Protein AF-A0A8V0YAW9-F1 (afdb_monomer)

pLDDT: mean 71.78, std 13.37, range [44.22, 96.0]

Solvent-accessible surface area (backbone atoms only — not comparable to full-atom values): 5745 Å² total; per-residue (Å²): 140,82,85,79,82,73,79,75,78,77,81,74,79,78,83,82,57,73,91,74,62,73,84,94,72,82,90,74,93,83,83,86,83,56,85,61,50,73,75,74,39,69,66,68,57,49,54,54,48,68,70,65,36,86,85,58,69,82,80,73,74,77,82,70,84,69,82,79,78,84,74,91,74,83,84,128

Secondary structure (DSSP, 8-state):
-----------PPPPPPGGG--------------TTTTTS-THHHHHHHHHHGGG----S----------------

Radius of gyration: 21.3 Å; Cα contacts (8 Å, |Δi|>4): 7; chains: 1; bounding box: 36×41×70 Å

Mean predicted aligned error: 15.21 Å

InterPro domains:
  IPR000095 CRIB domain [PF00786] (20-35)
  IPR000095 CRIB domain [PS50108] (21-34)
  IPR036936 CRIB domain superfamily [G3DSA:3.90.810.10] (13-57)
  IPR039056 CDC42 small effector protein [PTHR13502] (8-75)

Organism: Gallus gallus (NCBI:txid9031)

Foldseek 3Di:
DDDDDPPPDPPDDDDDDPVNDDDDDDDDDDDDDDPCNVVVDCPVVVVVLVVPCPPDHPPDDPPPPPPPDDDDDDDD

Sequence (76 aa):
MGNRIGKGRKKRRRRIDRNMIGEPTNFVHTAHVGSGDLFSGMNSVSSIQNQMQSKGGYGGGLSANVQMQLVDTKAG

Structure (mmCIF, N/CA/C/O backbone):
data_AF-A0A8V0YAW9-F1
#
_entry.id   AF-A0A8V0YAW9-F1
#
loop_
_atom_site.group_PDB
_atom_site.id
_atom_site.type_symbol
_atom_site.label_atom_id
_atom_site.label_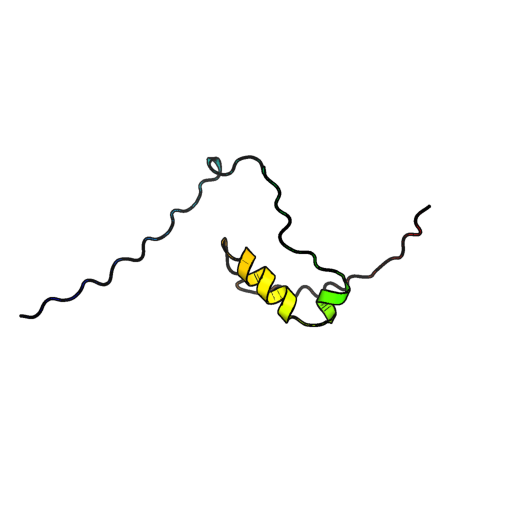alt_id
_atom_site.label_comp_id
_atom_site.label_asym_id
_atom_site.label_entity_id
_atom_site.label_seq_id
_atom_site.pdbx_PDB_ins_code
_atom_site.Cartn_x
_atom_site.Cartn_y
_atom_site.Cartn_z
_atom_site.occupancy
_atom_site.B_iso_or_equiv
_atom_site.auth_seq_id
_atom_site.auth_comp_id
_atom_site.auth_asym_id
_atom_site.auth_atom_id
_atom_site.pdbx_PDB_model_num
ATOM 1 N N . MET A 1 1 ? 19.277 22.210 40.883 1.00 47.88 1 MET A N 1
ATOM 2 C CA . MET A 1 1 ? 18.168 21.271 40.593 1.00 47.88 1 MET A CA 1
ATOM 3 C C . MET A 1 1 ? 17.616 21.611 39.209 1.00 47.88 1 MET A C 1
ATOM 5 O O . MET A 1 1 ? 16.866 22.565 39.089 1.00 47.88 1 MET A O 1
ATOM 9 N N . GLY A 1 2 ? 18.089 20.939 38.152 1.00 48.91 2 GLY A N 1
ATOM 10 C CA . GLY A 1 2 ? 17.735 21.242 36.755 1.00 48.91 2 GLY A CA 1
ATOM 11 C C . GLY A 1 2 ? 16.715 20.247 36.199 1.00 48.91 2 GLY A C 1
ATOM 12 O O . GLY A 1 2 ? 16.874 19.039 36.360 1.00 48.91 2 GLY A O 1
ATOM 13 N N . ASN A 1 3 ? 15.648 20.769 35.599 1.00 44.22 3 ASN A N 1
ATOM 14 C CA . ASN A 1 3 ? 14.415 20.068 35.244 1.00 44.22 3 ASN A CA 1
ATOM 15 C C . ASN A 1 3 ? 14.621 18.997 34.150 1.00 44.22 3 ASN A C 1
ATOM 17 O O . ASN A 1 3 ? 15.148 19.283 33.076 1.00 44.22 3 ASN A O 1
ATOM 21 N N . ARG A 1 4 ? 14.156 17.762 34.391 1.00 57.94 4 ARG A N 1
ATOM 22 C CA . ARG A 1 4 ? 14.145 16.685 33.386 1.00 57.94 4 ARG A CA 1
ATOM 23 C C . ARG A 1 4 ? 12.993 16.911 32.407 1.00 57.94 4 ARG A C 1
ATOM 25 O O . ARG A 1 4 ? 11.831 16.762 32.771 1.00 57.94 4 ARG A O 1
ATOM 32 N N . ILE A 1 5 ? 13.329 17.221 31.159 1.00 61.72 5 ILE A N 1
ATOM 33 C CA . ILE A 1 5 ? 12.417 17.217 30.009 1.00 61.72 5 ILE A CA 1
ATOM 34 C C . ILE A 1 5 ? 11.801 15.816 29.892 1.00 61.72 5 ILE A C 1
ATOM 36 O O . ILE A 1 5 ? 12.473 14.850 29.523 1.00 61.72 5 ILE A O 1
ATOM 40 N N . GLY A 1 6 ? 10.533 15.680 30.277 1.00 59.91 6 GLY A N 1
ATOM 41 C CA . GLY A 1 6 ? 9.805 14.422 30.170 1.00 59.91 6 GLY A CA 1
ATOM 42 C C . GLY A 1 6 ? 9.730 13.993 28.707 1.00 59.91 6 GLY A C 1
ATOM 43 O O . GLY A 1 6 ? 9.132 14.685 27.887 1.00 59.91 6 GLY A O 1
ATOM 44 N N . LYS A 1 7 ? 10.331 12.846 28.367 1.00 65.31 7 LYS A N 1
ATOM 45 C CA . LYS A 1 7 ? 10.140 12.201 27.062 1.00 65.31 7 LYS A CA 1
ATOM 46 C C . LYS A 1 7 ? 8.639 11.982 26.854 1.00 65.31 7 LYS A C 1
ATOM 48 O O . LYS A 1 7 ? 8.042 11.132 27.513 1.00 65.31 7 LYS A O 1
ATOM 53 N N . GLY A 1 8 ? 8.035 12.757 25.952 1.00 65.31 8 GLY A N 1
ATOM 54 C CA . GLY A 1 8 ? 6.625 12.643 25.597 1.00 65.31 8 GLY A CA 1
ATOM 55 C C . GLY A 1 8 ? 6.275 11.197 25.251 1.00 65.31 8 GLY A C 1
ATOM 56 O O . GLY A 1 8 ? 6.888 10.573 24.381 1.00 65.31 8 GLY A O 1
ATOM 57 N N . ARG A 1 9 ? 5.301 10.637 25.969 1.00 70.94 9 ARG A N 1
ATOM 58 C CA . ARG A 1 9 ? 4.805 9.280 25.740 1.00 70.94 9 ARG A CA 1
ATOM 59 C C . ARG A 1 9 ? 4.217 9.224 24.327 1.00 70.94 9 ARG A C 1
ATOM 61 O O . ARG A 1 9 ? 3.174 9.826 24.082 1.00 70.94 9 ARG A O 1
ATOM 68 N N . LYS A 1 10 ? 4.884 8.529 23.394 1.00 73.44 10 LYS A N 1
ATOM 69 C CA . LYS A 1 10 ? 4.407 8.352 22.009 1.00 73.44 10 LYS A CA 1
ATOM 70 C C . LYS A 1 10 ? 2.959 7.856 22.048 1.00 73.44 10 LYS A C 1
ATOM 72 O O . LYS A 1 10 ? 2.692 6.775 22.577 1.00 73.44 10 LYS A O 1
ATOM 77 N N . LYS A 1 11 ? 2.021 8.655 21.531 1.00 75.50 11 LYS A N 1
ATOM 78 C CA . LYS A 1 11 ? 0.593 8.317 21.499 1.00 75.50 11 LYS A CA 1
ATOM 79 C C . LYS A 1 11 ? 0.419 7.071 20.630 1.00 75.50 11 LYS A C 1
ATOM 81 O O . LYS A 1 11 ? 0.487 7.144 19.407 1.00 75.50 11 LYS A O 1
ATOM 86 N N . ARG A 1 12 ? 0.246 5.908 21.263 1.00 75.69 12 ARG A N 1
ATOM 87 C CA . ARG A 1 12 ? -0.043 4.658 20.552 1.00 75.69 12 ARG A CA 1
ATOM 88 C C . ARG A 1 12 ? -1.401 4.818 19.871 1.00 75.69 12 ARG A C 1
ATOM 90 O O . ARG A 1 12 ? -2.379 5.154 20.538 1.00 75.69 12 ARG A O 1
ATOM 97 N N . ARG A 1 13 ? -1.462 4.610 18.553 1.00 77.81 13 ARG A N 1
ATOM 98 C CA . ARG A 1 13 ? -2.739 4.579 17.825 1.00 77.81 13 ARG A CA 1
ATOM 99 C C . ARG A 1 13 ? -3.599 3.450 18.399 1.00 77.81 13 ARG A C 1
ATOM 101 O O . ARG A 1 13 ? -3.084 2.362 18.665 1.00 77.81 13 ARG A O 1
ATOM 108 N N . ARG A 1 14 ? -4.888 3.721 18.624 1.00 83.94 14 ARG A N 1
ATOM 109 C CA . ARG A 1 14 ? -5.835 2.707 19.103 1.00 83.94 14 ARG A CA 1
ATOM 110 C C . ARG A 1 14 ? -5.975 1.615 18.042 1.00 83.94 14 ARG A C 1
ATOM 112 O O . ARG A 1 14 ? -5.935 1.912 16.848 1.00 83.94 14 ARG A O 1
ATOM 119 N N . ARG A 1 15 ? -6.141 0.367 18.483 1.00 86.19 15 ARG A N 1
ATOM 120 C CA . ARG A 1 15 ? -6.581 -0.714 17.596 1.00 86.19 15 ARG A CA 1
ATOM 121 C C . ARG A 1 15 ? -8.001 -0.416 17.099 1.00 86.19 15 ARG A C 1
ATOM 123 O O . ARG A 1 15 ? -8.751 0.312 17.753 1.00 86.19 15 ARG A O 1
ATOM 130 N N . ILE A 1 16 ? -8.308 -0.934 15.917 1.00 89.00 16 ILE A N 1
ATOM 131 C CA . ILE A 1 16 ? -9.617 -0.817 15.276 1.00 89.00 16 ILE A CA 1
ATOM 132 C C . ILE A 1 16 ? -10.404 -2.075 15.646 1.00 89.00 16 ILE A C 1
ATOM 134 O O . ILE A 1 16 ? -9.881 -3.181 15.503 1.00 89.00 16 ILE A O 1
ATOM 138 N N . ASP A 1 17 ? -11.625 -1.899 16.136 1.00 92.06 17 ASP A N 1
ATOM 139 C CA . ASP A 1 17 ? -12.529 -3.008 16.444 1.00 92.06 17 ASP A CA 1
ATOM 140 C C . ASP A 1 17 ? -13.262 -3.444 15.167 1.00 92.06 17 ASP A C 1
ATOM 142 O O . ASP A 1 17 ? -13.435 -2.642 14.251 1.00 92.06 17 ASP A O 1
ATOM 146 N N . ARG A 1 18 ? -13.716 -4.703 15.079 1.00 89.75 18 ARG A N 1
ATOM 147 C CA . ARG A 1 18 ? -14.334 -5.242 13.845 1.00 89.75 18 ARG A CA 1
ATOM 148 C C . ARG A 1 18 ? -15.540 -4.423 13.376 1.00 89.75 18 ARG A C 1
ATOM 150 O O . ARG A 1 18 ? -15.653 -4.146 12.193 1.00 89.75 18 ARG A O 1
ATOM 157 N N . ASN A 1 19 ? -16.362 -3.951 14.314 1.00 93.31 19 ASN A N 1
ATOM 158 C CA . ASN A 1 19 ? -17.541 -3.122 14.030 1.00 93.31 19 ASN A CA 1
ATOM 159 C C . ASN A 1 19 ? -17.191 -1.739 13.452 1.00 93.31 19 ASN A C 1
ATOM 161 O O . ASN A 1 19 ? -18.073 -1.030 12.985 1.00 93.31 19 ASN A O 1
ATOM 165 N N . MET A 1 20 ? -15.919 -1.329 13.507 1.00 91.56 20 MET A N 1
ATOM 166 C CA . MET A 1 20 ? -15.440 -0.084 12.903 1.00 91.56 20 MET A CA 1
ATOM 167 C C . MET A 1 20 ? -15.000 -0.269 11.441 1.00 91.56 20 MET A C 1
ATOM 169 O O . MET A 1 20 ? -14.625 0.712 10.800 1.00 91.56 20 MET A O 1
ATOM 173 N N . ILE A 1 21 ? -14.980 -1.502 10.923 1.00 90.94 21 ILE A N 1
A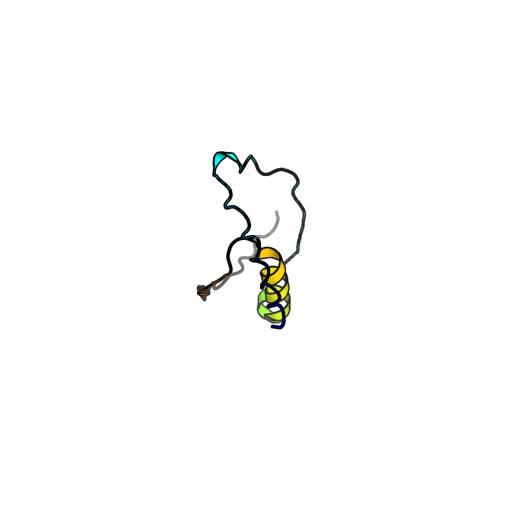TOM 174 C CA . ILE A 1 21 ? -14.632 -1.808 9.532 1.00 90.94 21 ILE A CA 1
ATOM 175 C C . ILE A 1 21 ? -15.942 -2.036 8.773 1.00 90.94 21 ILE A C 1
ATOM 177 O O . ILE A 1 21 ? -16.531 -3.107 8.867 1.00 90.94 21 ILE A O 1
ATOM 181 N N . GLY A 1 22 ? -16.409 -1.003 8.070 1.00 94.44 22 GLY A N 1
ATOM 182 C CA . GLY A 1 22 ? -17.551 -1.106 7.160 1.00 94.44 22 GLY A CA 1
ATOM 183 C C . GLY A 1 22 ? -17.165 -1.672 5.791 1.00 94.44 22 GLY A C 1
ATOM 184 O O . GLY A 1 22 ? -16.010 -2.037 5.558 1.00 94.44 22 GLY A O 1
ATOM 185 N N . GLU A 1 23 ? -18.132 -1.690 4.878 1.00 96.00 23 GLU A N 1
ATOM 186 C CA . GLU A 1 23 ? -17.930 -2.127 3.494 1.00 96.00 23 GLU A CA 1
ATOM 187 C C . GLU A 1 23 ? -16.901 -1.251 2.750 1.00 96.00 23 GLU A C 1
ATOM 189 O O . GLU A 1 23 ? -16.840 -0.032 2.972 1.00 96.00 23 GLU A O 1
ATOM 194 N N . PRO A 1 24 ? -16.081 -1.838 1.856 1.00 92.06 24 PRO A N 1
ATOM 195 C CA . PRO A 1 24 ? -15.108 -1.088 1.080 1.00 92.06 24 PRO A CA 1
ATOM 196 C C . PRO A 1 24 ? -15.826 -0.139 0.120 1.00 92.06 24 PRO A C 1
ATOM 198 O O . PRO A 1 24 ? -16.593 -0.543 -0.750 1.00 92.06 24 PRO A O 1
ATOM 201 N N . THR A 1 25 ? -15.542 1.147 0.268 1.00 91.81 25 THR A N 1
ATOM 202 C CA . THR A 1 25 ? -16.054 2.208 -0.597 1.00 91.81 25 THR A CA 1
ATOM 203 C C . THR A 1 25 ? -14.895 3.127 -0.967 1.00 91.81 25 THR A C 1
ATOM 205 O O . THR A 1 25 ? -13.930 3.240 -0.209 1.00 91.81 25 THR A O 1
ATOM 208 N N . ASN A 1 26 ? -14.981 3.794 -2.121 1.00 91.31 26 ASN A N 1
ATOM 209 C CA . ASN A 1 26 ? -13.942 4.694 -2.648 1.00 91.31 26 ASN A CA 1
ATOM 210 C C . ASN A 1 26 ? -12.655 3.973 -3.077 1.00 91.31 26 ASN A C 1
ATOM 212 O O . ASN A 1 26 ? -11.583 4.160 -2.501 1.00 91.31 26 ASN A O 1
ATOM 216 N N . PHE A 1 27 ? -12.752 3.147 -4.117 1.00 92.19 27 PHE A N 1
ATOM 217 C CA . PHE A 1 27 ? -11.573 2.521 -4.706 1.00 92.19 27 PHE A CA 1
ATOM 218 C C . PHE A 1 27 ? -10.646 3.573 -5.316 1.00 92.19 27 PHE A C 1
ATOM 220 O O . PHE A 1 27 ? -11.060 4.386 -6.140 1.00 92.19 27 PHE A O 1
ATOM 227 N N . VAL A 1 28 ? -9.377 3.523 -4.917 1.00 90.12 28 VAL A N 1
ATOM 228 C CA . VAL A 1 28 ? -8.320 4.387 -5.443 1.00 90.12 28 VAL A CA 1
ATOM 229 C C . VAL A 1 28 ? -7.255 3.510 -6.080 1.00 90.12 28 VAL A C 1
ATOM 231 O O . VAL A 1 28 ? -6.657 2.654 -5.423 1.00 90.12 28 VAL A O 1
ATOM 234 N N . HIS A 1 29 ? -7.003 3.732 -7.368 1.00 91.56 29 HIS A N 1
ATOM 235 C CA . HIS A 1 29 ? -5.905 3.085 -8.070 1.00 91.56 29 HIS A CA 1
ATOM 236 C C . HIS A 1 29 ? -4.575 3.630 -7.535 1.00 91.56 29 HIS A C 1
ATOM 238 O O . HIS A 1 29 ? -4.295 4.818 -7.661 1.00 91.56 29 HIS A O 1
ATOM 244 N N . THR A 1 30 ? -3.786 2.774 -6.884 1.00 84.44 30 THR A N 1
ATOM 245 C CA . THR A 1 30 ? -2.538 3.189 -6.217 1.00 84.44 30 THR A CA 1
ATOM 246 C C . THR A 1 30 ? -1.312 2.949 -7.091 1.00 84.44 30 THR A C 1
ATOM 248 O O . THR A 1 30 ? -0.429 3.797 -7.152 1.00 84.44 30 THR A O 1
ATOM 251 N N . ALA A 1 31 ? -1.253 1.798 -7.759 1.00 80.50 31 ALA A N 1
ATOM 252 C CA . ALA A 1 31 ? -0.145 1.422 -8.622 1.00 80.50 31 ALA A CA 1
ATOM 253 C C . ALA A 1 31 ? -0.586 0.351 -9.626 1.00 80.50 31 ALA A C 1
ATOM 255 O O . ALA A 1 31 ? -1.53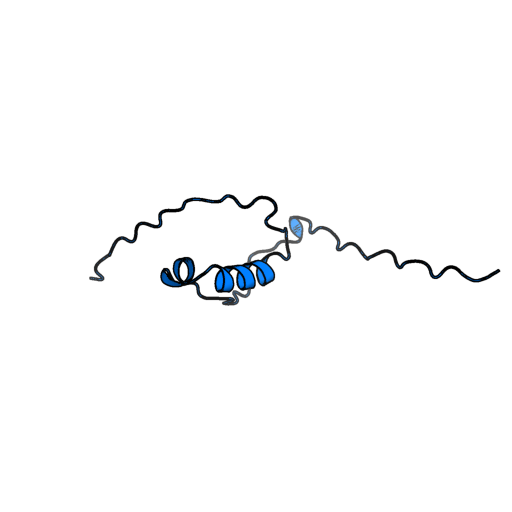1 -0.403 -9.378 1.00 80.50 31 ALA A O 1
ATOM 256 N N . HIS A 1 32 ? 0.159 0.264 -10.723 1.00 85.31 32 HIS A N 1
ATOM 257 C CA . HIS A 1 32 ? 0.101 -0.823 -11.688 1.00 85.31 32 HIS A CA 1
ATOM 258 C C . HIS A 1 32 ? 1.426 -1.594 -11.626 1.00 85.31 32 HIS A C 1
ATOM 260 O O . HIS A 1 32 ? 2.484 -0.973 -11.562 1.00 85.31 32 HIS A O 1
ATOM 266 N N . VAL A 1 33 ? 1.359 -2.926 -11.608 1.00 80.06 33 VAL A N 1
ATOM 267 C CA . VAL A 1 33 ? 2.528 -3.816 -11.654 1.00 80.06 33 VAL A CA 1
ATOM 268 C C . VAL A 1 33 ? 2.295 -4.798 -12.793 1.00 80.06 33 VAL A C 1
ATOM 270 O O . VAL A 1 33 ? 1.414 -5.654 -12.707 1.00 80.06 33 VAL A O 1
ATOM 273 N N . GLY A 1 34 ? 3.053 -4.642 -13.870 1.00 81.25 34 GLY A N 1
ATOM 274 C CA . GLY A 1 34 ? 3.082 -5.562 -14.995 1.00 81.25 34 GLY A CA 1
ATOM 275 C C . GLY A 1 34 ? 3.966 -6.774 -14.705 1.00 81.25 34 GLY A C 1
ATOM 276 O O . GLY A 1 34 ? 4.809 -6.761 -13.809 1.00 81.25 34 GLY A O 1
ATOM 277 N N . SER A 1 35 ? 3.815 -7.835 -15.497 1.00 76.00 35 SER A N 1
ATOM 278 C CA . SER A 1 35 ? 4.612 -9.062 -15.352 1.00 76.00 35 SER A CA 1
ATOM 279 C C . SER A 1 35 ? 6.122 -8.814 -15.467 1.00 76.00 35 SER A C 1
ATOM 281 O O . SER A 1 35 ? 6.890 -9.475 -14.778 1.00 76.00 35 SER A O 1
ATOM 283 N N . GLY A 1 36 ? 6.553 -7.835 -16.270 1.00 75.69 36 GLY A N 1
ATOM 284 C CA . GLY A 1 36 ? 7.960 -7.441 -16.406 1.00 75.69 36 GLY A CA 1
ATOM 285 C C . GLY A 1 36 ? 8.540 -6.705 -15.192 1.00 75.69 36 GLY A C 1
ATOM 286 O O . GLY A 1 36 ? 9.748 -6.773 -14.964 1.00 75.69 36 GLY A O 1
ATOM 287 N N . ASP A 1 37 ? 7.706 -6.064 -14.369 1.00 71.31 37 ASP A N 1
ATOM 288 C CA . ASP A 1 37 ? 8.166 -5.236 -13.245 1.00 71.31 37 ASP A CA 1
ATOM 289 C C . ASP A 1 37 ? 8.712 -6.079 -12.087 1.00 71.31 37 ASP A C 1
ATOM 291 O O . ASP A 1 37 ? 9.580 -5.624 -11.341 1.00 71.31 37 ASP A O 1
ATOM 295 N N . LEU A 1 38 ? 8.256 -7.331 -11.965 1.00 68.94 38 LEU A N 1
ATOM 296 C CA . LEU A 1 38 ? 8.795 -8.282 -10.991 1.00 68.94 38 LEU A CA 1
ATOM 297 C C . LEU A 1 38 ? 10.213 -8.740 -11.358 1.00 68.94 38 LEU A C 1
ATOM 299 O O . LEU A 1 38 ? 11.012 -9.036 -10.471 1.00 68.94 38 LEU A O 1
ATOM 303 N N . PHE A 1 39 ? 10.537 -8.775 -12.653 1.00 66.31 39 PHE A N 1
ATOM 304 C CA . PHE A 1 39 ? 11.837 -9.219 -13.159 1.00 66.31 39 PHE A CA 1
ATOM 305 C C . PHE A 1 39 ? 12.811 -8.056 -13.392 1.00 66.31 39 PHE A C 1
ATOM 307 O O . PHE A 1 39 ? 14.021 -8.250 -13.299 1.00 66.31 39 PHE A O 1
ATOM 314 N N . SER A 1 40 ? 12.303 -6.842 -13.640 1.00 64.69 40 SER A N 1
ATOM 315 C CA . SER A 1 40 ? 13.114 -5.643 -13.904 1.00 64.69 40 SER A CA 1
ATOM 316 C C . SER A 1 40 ? 13.745 -5.019 -12.648 1.00 64.69 40 SER A C 1
ATOM 318 O O . SER A 1 40 ? 14.528 -4.074 -12.759 1.00 64.69 40 SER A O 1
ATOM 320 N N . GLY A 1 41 ? 13.451 -5.550 -11.459 1.00 60.09 41 GLY A N 1
ATOM 321 C CA . GLY A 1 41 ? 14.178 -5.243 -10.231 1.00 60.09 41 GLY A CA 1
ATOM 322 C C . GLY A 1 41 ? 13.285 -4.798 -9.076 1.00 60.09 41 GLY A C 1
ATOM 323 O O . GLY A 1 41 ? 12.427 -3.931 -9.208 1.00 60.09 41 GLY A O 1
ATOM 324 N N . MET A 1 42 ? 13.586 -5.349 -7.899 1.00 60.66 42 MET A N 1
ATOM 325 C CA . MET A 1 42 ? 12.903 -5.215 -6.599 1.00 60.66 42 MET A CA 1
ATOM 326 C C . MET A 1 42 ? 12.596 -3.773 -6.131 1.00 60.66 42 MET A C 1
ATOM 328 O O . MET A 1 42 ? 11.840 -3.570 -5.179 1.00 60.66 42 MET A O 1
ATOM 332 N N . ASN A 1 43 ? 13.178 -2.756 -6.772 1.00 61.31 43 ASN A N 1
ATOM 333 C CA . ASN A 1 43 ? 13.064 -1.355 -6.372 1.00 61.31 43 ASN A CA 1
ATOM 3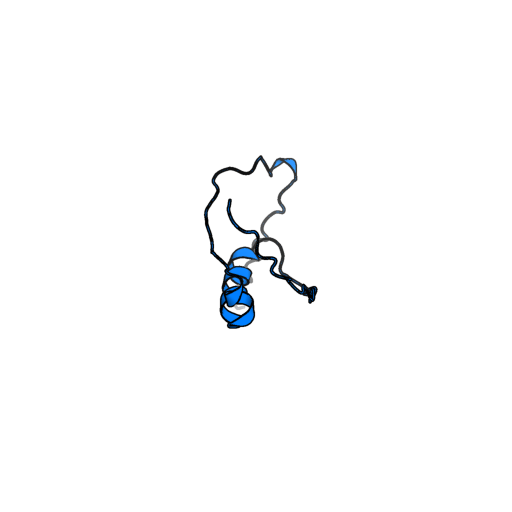34 C C . ASN A 1 43 ? 11.629 -0.818 -6.513 1.00 61.31 43 ASN A C 1
ATOM 336 O O . ASN A 1 43 ? 11.134 -0.167 -5.590 1.00 61.31 43 ASN A O 1
ATOM 340 N N . SER A 1 44 ? 10.935 -1.130 -7.613 1.00 62.91 44 SER A N 1
ATOM 341 C CA . SER A 1 44 ? 9.538 -0.721 -7.848 1.00 62.91 44 SER A CA 1
ATOM 342 C C . SER A 1 44 ? 8.573 -1.371 -6.851 1.00 62.91 44 SER A C 1
ATOM 344 O O . SER A 1 44 ? 7.676 -0.719 -6.323 1.00 62.91 44 SER A O 1
ATOM 346 N N . VAL A 1 45 ? 8.804 -2.638 -6.510 1.00 70.56 45 VAL A N 1
ATOM 347 C CA . VAL A 1 45 ? 7.974 -3.380 -5.550 1.00 70.56 45 VAL A CA 1
ATOM 348 C C . VAL A 1 45 ? 8.190 -2.874 -4.118 1.00 70.56 45 VAL A C 1
ATOM 350 O O . VAL A 1 45 ? 7.233 -2.747 -3.351 1.00 70.56 45 VAL A O 1
ATOM 353 N N . SER A 1 46 ? 9.427 -2.514 -3.757 1.00 73.25 46 SER A N 1
ATOM 354 C CA . SER A 1 46 ? 9.758 -2.023 -2.412 1.00 73.25 46 SER A CA 1
ATOM 355 C C . SER A 1 46 ? 9.074 -0.696 -2.052 1.00 73.25 46 S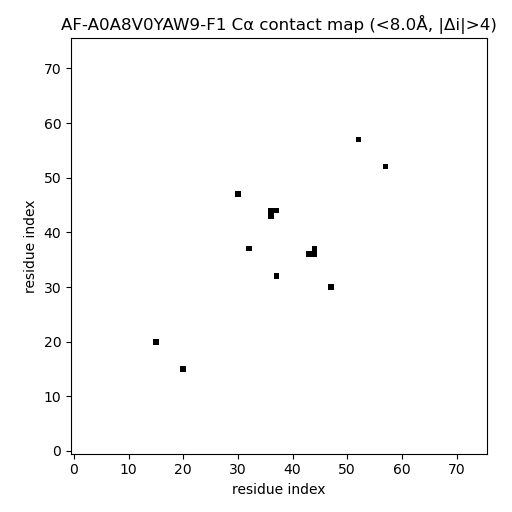ER A C 1
ATOM 357 O O . SER A 1 46 ? 8.655 -0.500 -0.910 1.00 73.25 46 SER A O 1
ATOM 359 N N . SER A 1 47 ? 8.912 0.218 -3.012 1.00 72.00 47 SER A N 1
ATOM 360 C CA . SER A 1 47 ? 8.261 1.513 -2.779 1.00 72.00 47 SER A CA 1
ATOM 361 C C . SER A 1 47 ? 6.756 1.347 -2.539 1.00 72.00 47 SER A C 1
ATOM 363 O O . SER A 1 47 ? 6.219 1.910 -1.583 1.00 72.00 47 SER A O 1
ATOM 365 N N . ILE A 1 48 ? 6.106 0.477 -3.317 1.00 76.69 48 ILE A N 1
ATOM 366 C CA .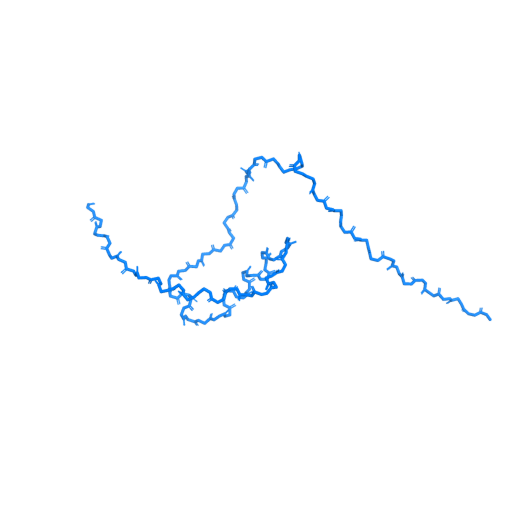 ILE A 1 48 ? 4.702 0.080 -3.146 1.00 76.69 48 ILE A CA 1
ATOM 367 C C . ILE A 1 48 ? 4.488 -0.581 -1.777 1.00 76.69 48 ILE A C 1
ATOM 369 O O . ILE A 1 48 ? 3.568 -0.231 -1.031 1.00 76.69 48 ILE A O 1
ATOM 373 N N . GLN A 1 49 ? 5.375 -1.503 -1.405 1.00 78.31 49 GLN A N 1
ATOM 374 C CA . GLN A 1 49 ? 5.343 -2.170 -0.107 1.00 78.31 49 GLN A CA 1
ATOM 375 C C . GLN A 1 49 ? 5.441 -1.160 1.046 1.00 78.31 49 GLN A C 1
ATOM 377 O O . GLN A 1 49 ? 4.670 -1.224 2.008 1.00 78.31 49 GLN A O 1
ATOM 382 N N . ASN A 1 50 ? 6.340 -0.180 0.921 1.00 77.56 50 ASN A N 1
ATOM 383 C CA . ASN A 1 50 ? 6.522 0.871 1.916 1.00 77.56 50 ASN A CA 1
ATOM 384 C C . ASN A 1 50 ? 5.301 1.784 2.065 1.00 77.56 50 ASN A C 1
ATOM 386 O O . ASN A 1 50 ? 5.024 2.248 3.173 1.00 77.56 50 ASN A O 1
ATOM 390 N N . GLN A 1 51 ? 4.560 2.012 0.982 1.00 79.06 51 GLN A N 1
ATOM 391 C CA . GLN A 1 51 ? 3.318 2.778 1.002 1.00 79.06 51 GLN A CA 1
ATOM 392 C C . GLN A 1 51 ? 2.172 1.998 1.672 1.00 79.06 51 GLN A C 1
ATOM 394 O O . GLN A 1 51 ? 1.380 2.576 2.417 1.00 79.06 51 GLN A O 1
ATOM 399 N N . MET A 1 52 ? 2.089 0.680 1.456 1.00 77.94 52 MET A N 1
ATOM 400 C CA . MET A 1 52 ? 0.952 -0.140 1.906 1.00 77.94 52 MET A CA 1
ATOM 401 C C . MET A 1 52 ? 1.137 -0.823 3.271 1.00 77.94 52 MET A C 1
ATOM 403 O O . MET A 1 52 ? 0.150 -1.249 3.871 1.00 77.94 52 MET A O 1
ATOM 407 N N . GLN A 1 53 ? 2.348 -0.855 3.838 1.00 77.81 53 GLN A N 1
ATOM 408 C CA . GLN A 1 53 ? 2.647 -1.518 5.125 1.00 77.81 53 GLN A CA 1
ATOM 409 C C . GLN A 1 53 ? 1.962 -0.913 6.369 1.00 77.81 53 GLN A C 1
ATOM 411 O O . GLN A 1 53 ? 2.186 -1.370 7.492 1.00 77.81 53 GLN A O 1
ATOM 416 N N . SER A 1 54 ? 1.129 0.119 6.204 1.00 67.38 54 SER A N 1
ATOM 417 C CA . SER A 1 54 ? 0.537 0.921 7.286 1.00 67.38 54 SER A CA 1
ATOM 418 C C . SER A 1 54 ? -0.252 0.131 8.348 1.00 67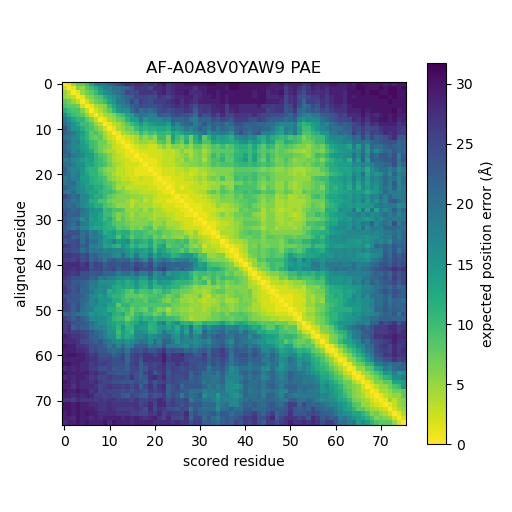.38 54 SER A C 1
ATOM 420 O O . SER A 1 54 ? -0.562 0.685 9.406 1.00 67.38 54 SER A O 1
ATOM 422 N N . LYS A 1 55 ? -0.572 -1.150 8.102 1.00 68.12 55 LYS A N 1
ATOM 423 C CA . LYS A 1 55 ? -1.401 -1.996 8.982 1.00 68.12 55 LYS A CA 1
ATOM 424 C C . LYS A 1 55 ? -0.689 -3.215 9.583 1.00 68.12 55 LYS A C 1
ATOM 426 O O . LYS A 1 55 ? -1.270 -3.883 10.434 1.00 68.12 55 LYS A O 1
ATOM 431 N N . GLY A 1 56 ? 0.563 -3.465 9.216 1.00 64.50 56 GLY A N 1
ATOM 432 C CA . GLY A 1 56 ? 1.343 -4.601 9.698 1.00 64.50 56 GLY A CA 1
ATOM 433 C C . GLY A 1 56 ? 2.522 -4.824 8.769 1.00 64.50 56 GLY A C 1
ATOM 434 O O . GLY A 1 56 ? 2.326 -5.153 7.604 1.00 64.50 56 GLY A O 1
ATOM 435 N N . GLY A 1 57 ? 3.734 -4.580 9.270 1.00 59.22 57 GLY A N 1
ATOM 436 C CA . GLY A 1 57 ? 4.952 -4.819 8.505 1.00 59.22 57 GLY A CA 1
ATOM 437 C C . GLY A 1 57 ? 5.052 -6.284 8.087 1.00 59.22 57 GLY A C 1
ATOM 438 O O . GLY A 1 57 ? 4.604 -7.174 8.811 1.00 59.22 57 GLY A O 1
ATOM 439 N N . TYR A 1 58 ? 5.659 -6.526 6.929 1.00 63.59 58 TYR A N 1
ATOM 440 C CA . TYR A 1 58 ? 5.921 -7.857 6.383 1.00 63.59 58 TYR A CA 1
ATOM 441 C C . TYR A 1 58 ? 7.077 -8.527 7.149 1.00 63.59 58 TYR A C 1
ATOM 443 O O . TYR A 1 58 ? 8.159 -8.760 6.616 1.00 63.59 58 TYR A O 1
ATOM 451 N N . GLY A 1 59 ? 6.889 -8.751 8.450 1.00 58.25 59 GLY A N 1
ATOM 452 C CA . GLY A 1 59 ? 7.836 -9.466 9.294 1.00 58.25 59 GLY A CA 1
ATOM 453 C C . GLY A 1 59 ? 7.804 -10.949 8.949 1.00 58.25 59 GLY A C 1
ATOM 454 O O . GLY A 1 59 ? 6.908 -11.656 9.396 1.00 58.25 59 GLY A O 1
ATOM 455 N N . GLY A 1 60 ? 8.774 -11.390 8.149 1.00 56.00 60 GLY A N 1
ATOM 456 C CA . GLY A 1 60 ? 8.875 -12.764 7.658 1.00 56.00 60 GLY A CA 1
ATOM 457 C C . GLY A 1 60 ? 8.267 -12.891 6.270 1.00 56.00 60 GLY A C 1
ATOM 458 O O . GLY A 1 60 ? 7.162 -13.401 6.113 1.00 56.00 60 GLY A O 1
ATOM 459 N N . GLY A 1 61 ? 8.989 -12.389 5.265 1.00 51.41 61 GLY A N 1
ATOM 460 C CA . GLY A 1 61 ? 8.640 -12.613 3.872 1.00 51.41 61 GLY A CA 1
ATOM 461 C C . GLY A 1 61 ? 8.523 -14.110 3.624 1.00 51.41 61 GLY A C 1
ATOM 462 O O . GLY A 1 61 ? 9.518 -14.829 3.676 1.00 51.41 61 GLY A O 1
ATOM 463 N N . LEU A 1 62 ? 7.308 -14.579 3.348 1.00 52.91 62 LEU A N 1
ATOM 464 C CA . LEU A 1 62 ? 7.156 -15.779 2.552 1.00 52.91 62 LEU A CA 1
ATOM 465 C C . LEU A 1 62 ? 7.811 -15.438 1.216 1.00 52.91 62 LEU A C 1
ATOM 467 O O . LEU A 1 62 ? 7.244 -14.698 0.412 1.00 52.91 62 LEU A O 1
ATOM 471 N N . SER A 1 63 ? 9.027 -15.929 1.001 1.00 54.12 63 SER A N 1
ATOM 472 C CA . SER A 1 63 ? 9.591 -16.117 -0.328 1.00 54.12 63 SER A CA 1
ATOM 473 C C . SER A 1 63 ? 8.720 -17.156 -1.028 1.00 54.12 63 SER A C 1
ATOM 475 O O . SER A 1 63 ? 9.068 -18.326 -1.152 1.00 54.12 63 SER A O 1
ATOM 477 N N . ALA A 1 64 ? 7.517 -16.742 -1.418 1.00 55.38 64 ALA A N 1
ATOM 478 C CA . ALA A 1 64 ? 6.677 -17.534 -2.278 1.00 55.38 64 ALA A CA 1
ATOM 479 C C . ALA A 1 64 ? 7.403 -17.584 -3.624 1.00 55.38 64 ALA A C 1
ATOM 481 O O . ALA A 1 64 ? 7.459 -16.591 -4.350 1.00 55.38 64 ALA A O 1
ATOM 482 N N . ASN A 1 65 ? 8.024 -18.727 -3.921 1.00 53.00 65 ASN A N 1
ATOM 483 C CA . ASN A 1 65 ? 8.482 -19.056 -5.262 1.00 53.00 65 ASN A CA 1
ATOM 484 C C . ASN A 1 65 ? 7.227 -19.275 -6.114 1.00 53.00 65 ASN A C 1
ATOM 486 O O . ASN A 1 65 ? 6.758 -20.396 -6.294 1.00 53.00 65 ASN A O 1
ATOM 490 N N . VAL A 1 66 ? 6.609 -18.172 -6.528 1.00 58.00 66 VAL A N 1
ATOM 491 C CA . VAL A 1 66 ? 5.490 -18.201 -7.456 1.00 58.00 66 VAL A CA 1
ATOM 492 C C . VAL A 1 66 ? 6.101 -18.180 -8.850 1.00 58.00 66 VAL A C 1
ATOM 494 O O . VAL A 1 66 ? 6.403 -17.116 -9.388 1.00 58.00 66 VAL A O 1
ATOM 497 N N . GLN A 1 67 ? 6.311 -19.360 -9.438 1.00 53.84 67 GLN A N 1
ATOM 498 C CA . GLN A 1 67 ? 6.466 -19.464 -10.888 1.00 53.84 67 GLN A CA 1
ATOM 499 C C . GLN A 1 67 ? 5.122 -19.086 -11.516 1.00 53.84 67 GLN A C 1
ATOM 501 O O . GLN A 1 67 ? 4.230 -19.915 -11.673 1.00 53.84 67 GLN A O 1
ATOM 506 N N . MET A 1 68 ? 4.955 -17.799 -11.818 1.00 61.12 68 MET A N 1
ATOM 507 C CA . MET A 1 68 ? 3.830 -17.303 -12.603 1.00 61.12 68 MET A CA 1
ATOM 508 C C . MET A 1 68 ? 4.003 -17.810 -14.039 1.00 61.12 68 MET A C 1
ATOM 510 O O . MET A 1 68 ? 4.680 -17.179 -14.849 1.00 61.12 68 MET A O 1
ATOM 514 N N . GLN A 1 69 ? 3.440 -18.980 -14.344 1.00 59.84 69 GLN A N 1
ATOM 515 C CA . GLN A 1 69 ? 3.384 -19.506 -15.704 1.00 59.84 69 GLN A CA 1
ATOM 516 C C . GLN A 1 69 ? 2.361 -18.688 -16.501 1.00 59.84 69 GLN A C 1
ATOM 518 O O . GLN A 1 69 ? 1.156 -18.786 -16.270 1.00 59.84 69 GLN A O 1
ATOM 523 N N . LEU A 1 70 ? 2.849 -17.850 -17.416 1.00 63.03 70 LEU A N 1
ATOM 524 C CA . LEU A 1 70 ? 2.003 -17.104 -18.345 1.00 63.03 70 LEU A CA 1
ATOM 525 C C . LEU A 1 70 ? 1.396 -18.088 -19.356 1.00 63.03 70 LEU A C 1
ATOM 527 O O . LEU A 1 70 ? 2.129 -18.826 -20.013 1.00 63.03 70 LEU A O 1
ATOM 531 N N . VAL A 1 71 ? 0.066 -18.111 -19.462 1.00 76.88 71 VAL A N 1
ATOM 532 C CA . VAL A 1 71 ? -0.657 -18.840 -20.511 1.00 76.88 71 VAL A CA 1
ATOM 533 C C . VAL A 1 71 ? -1.319 -17.828 -21.439 1.00 76.88 71 VAL A C 1
ATOM 535 O O . VAL A 1 71 ? -2.096 -16.983 -20.992 1.00 76.88 71 VAL A O 1
ATOM 538 N N . ASP A 1 72 ? -1.003 -17.897 -22.729 1.00 70.81 72 ASP A N 1
ATOM 539 C CA . ASP A 1 72 ? -1.628 -17.038 -23.730 1.00 70.81 72 ASP A CA 1
ATOM 540 C C . ASP A 1 72 ? -3.063 -17.514 -23.966 1.00 70.81 72 ASP A C 1
ATOM 542 O O . ASP A 1 72 ? -3.303 -18.607 -24.482 1.00 70.81 72 ASP A O 1
ATOM 546 N N . THR A 1 73 ? -4.040 -16.689 -23.596 1.00 77.81 73 THR A N 1
ATOM 547 C CA . THR A 1 73 ? -5.425 -16.887 -24.028 1.00 77.81 73 THR A CA 1
ATOM 548 C C . THR A 1 73 ? -5.661 -16.003 -25.245 1.00 77.81 73 THR A C 1
ATOM 550 O O . THR A 1 73 ? -5.582 -14.778 -25.178 1.00 77.81 73 THR A O 1
ATOM 553 N N . LYS A 1 74 ? -5.888 -16.629 -26.404 1.00 68.75 74 LYS A N 1
ATOM 554 C CA . LYS A 1 74 ? -6.264 -15.919 -27.629 1.00 68.75 74 LYS A CA 1
ATOM 555 C C . LYS A 1 74 ? -7.613 -15.236 -27.382 1.00 68.75 74 LYS A C 1
ATOM 557 O O . LYS A 1 74 ? -8.595 -15.923 -27.113 1.00 68.75 74 LYS A O 1
ATOM 562 N N . ALA A 1 75 ? -7.654 -13.909 -27.472 1.00 63.41 75 ALA A N 1
ATOM 563 C CA . ALA A 1 75 ? -8.912 -13.172 -27.516 1.00 63.41 75 ALA A CA 1
ATOM 564 C C . ALA A 1 75 ? -9.660 -13.575 -28.799 1.00 63.41 75 ALA A C 1
ATOM 566 O O . ALA A 1 75 ? -9.087 -13.505 -29.892 1.00 63.41 75 ALA A O 1
ATOM 567 N N . GLY A 1 76 ? -10.876 -14.098 -28.629 1.00 54.7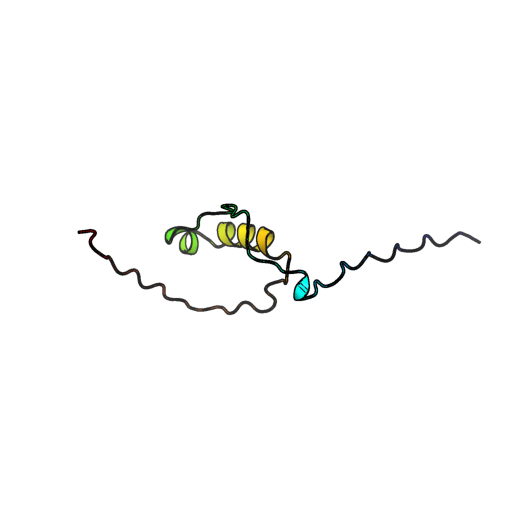8 76 GLY A N 1
ATOM 568 C CA . GLY A 1 76 ? -11.801 -14.414 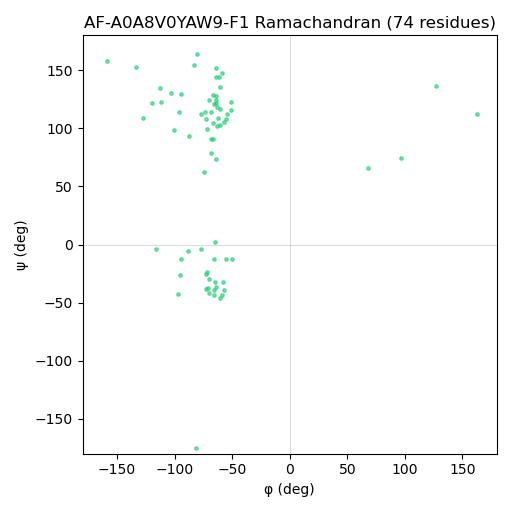-29.719 1.00 54.78 76 GLY A CA 1
ATOM 569 C C . GLY A 1 76 ? -12.445 -13.170 -30.303 1.00 54.78 76 GLY A C 1
ATOM 570 O O . GLY A 1 76 ? -12.538 -12.160 -29.569 1.00 54.78 76 GLY A O 1
#